Protein AF-A0A2V7IZB4-F1 (afdb_monomer_lite)

Structure (mmCIF, N/CA/C/O backbone):
data_AF-A0A2V7IZB4-F1
#
_entry.id   AF-A0A2V7IZB4-F1
#
loop_
_atom_site.group_PDB
_atom_site.id
_atom_site.type_symbol
_atom_site.label_atom_id
_atom_site.label_alt_id
_atom_site.label_comp_id
_atom_site.label_asym_id
_atom_site.label_entity_id
_atom_site.label_seq_id
_atom_site.pdbx_PDB_ins_code
_atom_site.Cartn_x
_atom_site.Cartn_y
_atom_site.Cartn_z
_atom_site.occupancy
_atom_site.B_iso_or_equiv
_atom_site.auth_seq_id
_atom_site.auth_comp_id
_atom_site.auth_asym_id
_atom_site.auth_atom_id
_atom_site.pdbx_PDB_model_num
ATOM 1 N N . GLY A 1 1 ? -4.427 2.111 -3.837 1.00 63.84 1 GLY A N 1
ATOM 2 C CA . GLY A 1 1 ? -3.625 1.041 -3.206 1.00 63.84 1 GLY A CA 1
ATOM 3 C C . GLY A 1 1 ? -2.750 1.620 -2.113 1.00 63.84 1 GLY A C 1
ATOM 4 O O . GLY A 1 1 ? -2.524 2.825 -2.113 1.00 63.84 1 GLY A O 1
ATOM 5 N N . ILE A 1 2 ? -2.31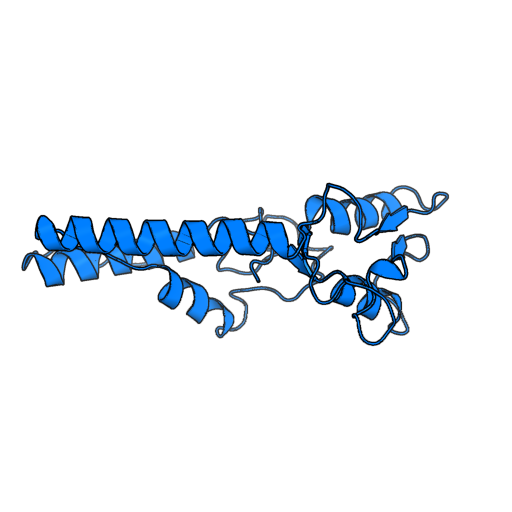1 0.820 -1.141 1.00 81.00 2 ILE A N 1
ATOM 6 C CA . ILE A 1 2 ? -1.300 1.263 -0.162 1.00 81.00 2 ILE A CA 1
ATOM 7 C C . ILE A 1 2 ? 0.020 1.601 -0.888 1.00 81.00 2 ILE A C 1
ATOM 9 O O . ILE A 1 2 ? 0.356 0.877 -1.822 1.00 81.00 2 ILE A O 1
ATOM 13 N N . PRO A 1 3 ? 0.753 2.661 -0.503 1.00 86.69 3 PRO A N 1
ATOM 14 C CA . PRO A 1 3 ? 2.007 3.076 -1.144 1.00 86.69 3 PRO A CA 1
ATOM 15 C C . PRO A 1 3 ? 3.112 2.025 -1.191 1.00 86.69 3 PRO A C 1
ATOM 17 O O . PRO A 1 3 ? 4.016 2.152 -2.012 1.00 86.69 3 PRO A O 1
ATOM 20 N N . PHE A 1 4 ? 3.025 0.972 -0.370 1.00 92.88 4 PHE A N 1
ATOM 21 C CA . PHE A 1 4 ? 3.901 -0.187 -0.514 1.00 92.88 4 PHE A CA 1
ATOM 22 C C . PHE A 1 4 ? 3.859 -0.789 -1.921 1.00 92.88 4 PHE A C 1
ATOM 24 O O . PHE A 1 4 ? 4.879 -1.261 -2.411 1.00 92.88 4 PHE A O 1
ATOM 31 N N . PHE A 1 5 ? 2.697 -0.755 -2.577 1.00 94.19 5 PHE A N 1
ATOM 32 C CA . PHE A 1 5 ? 2.497 -1.281 -3.918 1.00 94.19 5 PHE A CA 1
ATOM 33 C C . PHE A 1 5 ? 2.220 -0.165 -4.924 1.00 94.19 5 PHE A C 1
ATOM 35 O O . PHE A 1 5 ? 1.410 0.730 -4.685 1.00 94.19 5 PHE A O 1
ATOM 42 N N . SER A 1 6 ? 2.811 -0.289 -6.108 1.00 94.50 6 SER A N 1
ATOM 43 C CA . SER A 1 6 ? 2.429 0.471 -7.301 1.00 94.50 6 SER A CA 1
ATOM 44 C C . SER A 1 6 ? 2.058 -0.485 -8.424 1.00 94.50 6 SER A C 1
ATOM 46 O O . SER A 1 6 ? 2.544 -1.610 -8.469 1.00 94.50 6 SER A O 1
ATOM 48 N N . GLN A 1 7 ? 1.178 -0.075 -9.332 1.00 96.12 7 GLN A N 1
ATOM 49 C CA . GLN A 1 7 ? 0.826 -0.931 -10.461 1.00 96.12 7 GLN A CA 1
ATOM 50 C C . GLN A 1 7 ? 2.012 -1.065 -11.423 1.00 96.12 7 GLN A C 1
ATOM 52 O O . GLN A 1 7 ? 2.745 -0.098 -11.649 1.00 96.12 7 GLN A O 1
ATOM 57 N N . GLY A 1 8 ? 2.169 -2.235 -12.045 1.00 97.50 8 GLY A N 1
ATOM 58 C CA . GLY A 1 8 ? 3.172 -2.442 -13.096 1.00 97.50 8 GLY A CA 1
ATOM 59 C C . GLY A 1 8 ? 3.052 -1.414 -14.228 1.00 97.50 8 GLY A C 1
ATOM 60 O O . GLY A 1 8 ? 4.055 -0.851 -14.670 1.00 97.50 8 GLY A O 1
ATOM 61 N N . GLN A 1 9 ? 1.815 -1.061 -14.601 1.00 97.56 9 GLN A N 1
ATOM 62 C CA . GLN A 1 9 ? 1.548 -0.054 -15.632 1.00 97.56 9 GLN A CA 1
ATOM 63 C C . GLN A 1 9 ? 2.068 1.334 -15.254 1.00 97.56 9 GLN A C 1
ATOM 65 O O . GLN A 1 9 ? 2.401 2.116 -16.137 1.00 97.56 9 GLN A O 1
ATOM 70 N N . THR A 1 10 ? 2.157 1.651 -13.958 1.00 96.06 10 THR A N 1
ATOM 71 C CA . THR A 1 10 ? 2.683 2.935 -13.491 1.00 96.06 10 THR A CA 1
ATOM 72 C C . THR A 1 10 ? 4.173 3.026 -13.801 1.00 96.06 10 THR A C 1
ATOM 74 O O . THR A 1 10 ? 4.610 4.011 -14.393 1.00 96.06 10 THR A O 1
ATOM 77 N N . TYR A 1 11 ? 4.944 1.975 -13.497 1.00 97.06 11 TYR A N 1
ATOM 78 C CA . TYR A 1 11 ? 6.354 1.891 -13.888 1.00 97.06 11 TYR A CA 1
ATOM 79 C C . TYR A 1 11 ? 6.520 1.950 -15.408 1.00 97.06 11 TYR A C 1
ATOM 81 O O . TYR A 1 11 ? 7.359 2.704 -15.902 1.00 97.06 11 TYR A O 1
ATOM 89 N N . PHE A 1 12 ? 5.702 1.193 -16.147 1.00 97.88 12 PHE A N 1
ATOM 90 C CA . PHE A 1 12 ? 5.750 1.167 -17.608 1.00 97.88 12 PHE A CA 1
ATOM 91 C C . PHE A 1 12 ? 5.474 2.551 -18.209 1.00 97.88 12 PHE A C 1
ATOM 93 O O . PHE A 1 12 ? 6.235 3.013 -19.054 1.00 97.88 12 PHE A O 1
ATOM 100 N N . ALA A 1 13 ? 4.436 3.248 -17.743 1.00 96.56 13 ALA A N 1
ATOM 101 C CA . ALA A 1 13 ? 4.103 4.589 -18.208 1.00 96.56 13 ALA A CA 1
ATOM 102 C C . ALA A 1 13 ? 5.241 5.581 -17.923 1.00 96.56 13 ALA A C 1
ATOM 104 O O . ALA A 1 13 ? 5.713 6.239 -18.843 1.00 96.56 13 ALA A O 1
ATOM 105 N N . ILE A 1 14 ? 5.753 5.627 -16.686 1.00 95.50 14 ILE A N 1
ATOM 106 C CA . ILE A 1 14 ? 6.832 6.553 -16.296 1.00 95.50 14 ILE A CA 1
ATOM 107 C C . ILE A 1 14 ? 8.124 6.292 -17.083 1.00 95.50 14 ILE A C 1
ATOM 109 O O . ILE A 1 14 ? 8.824 7.237 -17.457 1.00 95.50 14 ILE A O 1
ATOM 113 N N . LYS A 1 15 ? 8.460 5.023 -17.355 1.00 95.88 15 LYS A N 1
ATOM 114 C CA . LYS A 1 15 ? 9.642 4.695 -18.164 1.00 95.88 15 LYS A CA 1
ATOM 115 C C . LYS A 1 15 ? 9.517 5.211 -19.603 1.00 95.88 15 LYS A C 1
ATOM 117 O O . LYS A 1 15 ? 10.528 5.574 -20.197 1.00 95.88 15 LYS A O 1
ATOM 122 N N . ASN A 1 16 ? 8.297 5.252 -20.137 1.00 95.19 16 ASN A N 1
ATOM 123 C CA . ASN A 1 16 ? 8.013 5.666 -21.510 1.00 95.19 16 ASN A CA 1
ATOM 124 C C . ASN A 1 16 ? 7.637 7.155 -21.655 1.00 95.19 16 ASN A C 1
ATOM 126 O O . ASN A 1 16 ? 7.499 7.631 -22.779 1.00 95.19 16 ASN A O 1
ATOM 130 N N . THR A 1 17 ? 7.502 7.911 -20.560 1.00 94.19 17 THR A N 1
ATOM 131 C CA . THR A 1 17 ? 7.336 9.375 -20.605 1.00 94.19 17 THR A CA 1
ATOM 132 C C . THR A 1 17 ? 8.660 10.049 -20.989 1.00 94.19 17 THR A C 1
ATOM 134 O O . THR A 1 17 ? 9.658 9.772 -20.329 1.00 94.19 17 THR A O 1
ATOM 137 N N . PRO A 1 18 ? 8.716 10.948 -21.991 1.00 91.75 18 PRO A N 1
ATOM 138 C CA . PRO A 1 18 ? 9.920 11.722 -22.309 1.00 91.75 18 PRO A CA 1
ATOM 139 C C . PRO A 1 18 ? 9.970 13.077 -21.562 1.00 91.75 18 PRO A C 1
ATOM 141 O O . PRO A 1 18 ? 9.030 13.861 -21.697 1.00 91.75 18 PRO A O 1
ATOM 144 N N . PRO A 1 19 ? 11.062 13.418 -20.848 1.00 90.31 19 PRO A N 1
ATOM 145 C CA . PRO A 1 19 ? 12.139 12.527 -20.424 1.00 90.31 19 PRO A CA 1
ATOM 146 C C . PRO A 1 19 ? 11.683 11.620 -19.273 1.00 90.31 19 PRO A C 1
ATOM 148 O O . PRO A 1 19 ? 10.899 12.029 -18.414 1.00 90.31 19 PRO A O 1
ATOM 151 N N . SER A 1 20 ? 12.205 10.392 -19.230 1.00 92.75 20 SER A N 1
ATOM 152 C CA . SER A 1 20 ? 11.887 9.485 -18.128 1.00 92.75 20 SER A CA 1
ATOM 153 C C . SER A 1 20 ? 12.679 9.904 -16.890 1.00 92.75 20 SER A C 1
ATOM 155 O O . SER A 1 20 ? 13.885 10.130 -17.008 1.00 92.75 20 SER A O 1
ATOM 157 N N . PRO A 1 21 ? 12.059 9.973 -15.697 1.00 91.56 21 PRO A N 1
ATOM 158 C CA . PRO A 1 21 ? 12.778 10.271 -14.461 1.00 91.56 21 PRO A CA 1
ATOM 159 C C . PRO A 1 21 ? 13.604 9.079 -13.949 1.00 91.56 21 PRO A C 1
ATOM 161 O O . PRO A 1 21 ? 14.337 9.215 -12.971 1.00 91.56 21 PRO A O 1
ATOM 164 N N . PHE A 1 22 ? 13.475 7.896 -14.558 1.00 93.75 22 PHE A N 1
ATOM 165 C CA . PHE A 1 22 ? 14.250 6.722 -14.172 1.00 93.75 22 PHE A CA 1
ATOM 166 C C . PHE A 1 22 ? 15.642 6.704 -14.821 1.00 93.75 22 PHE A C 1
ATOM 168 O O . PHE A 1 22 ? 15.809 7.227 -15.925 1.00 93.75 22 PHE A O 1
ATOM 175 N N . PRO A 1 23 ? 16.632 6.037 -14.193 1.00 95.12 23 PRO A N 1
ATOM 176 C CA . PRO A 1 23 ? 17.939 5.805 -14.801 1.00 95.12 23 PRO A CA 1
ATOM 177 C C . PRO A 1 23 ? 17.831 5.199 -16.206 1.00 95.12 23 PRO A C 1
ATOM 179 O O . PRO A 1 23 ? 16.951 4.377 -16.485 1.00 95.12 23 PRO A O 1
ATOM 182 N N . ALA A 1 24 ? 18.748 5.573 -17.100 1.00 95.12 24 ALA A N 1
ATOM 183 C CA . ALA A 1 24 ? 18.731 5.107 -18.488 1.00 95.12 24 ALA A CA 1
ATOM 184 C C . ALA A 1 24 ? 18.825 3.572 -18.593 1.00 95.12 24 ALA A C 1
ATOM 186 O O . ALA A 1 24 ? 18.111 2.971 -19.395 1.00 95.12 24 ALA A O 1
ATOM 187 N N . ASN A 1 25 ? 19.631 2.957 -17.724 1.00 97.12 25 ASN A N 1
ATOM 188 C CA . ASN A 1 25 ? 19.870 1.516 -17.604 1.00 97.12 25 ASN A CA 1
ATOM 189 C C . ASN A 1 25 ? 18.810 0.755 -16.777 1.00 97.12 25 ASN A C 1
ATOM 191 O O . ASN A 1 25 ? 18.909 -0.462 -16.622 1.00 97.12 25 ASN A O 1
ATOM 195 N N . PHE A 1 26 ? 17.788 1.440 -16.254 1.00 97.69 26 PHE A N 1
ATOM 196 C CA . PHE A 1 26 ? 16.595 0.791 -15.714 1.00 97.69 26 PHE A CA 1
ATOM 197 C C . PHE A 1 26 ? 15.566 0.604 -16.830 1.00 97.69 26 PHE A C 1
ATOM 199 O O . PHE A 1 26 ? 15.191 1.566 -17.509 1.00 97.69 26 PHE A O 1
ATOM 206 N N . THR A 1 27 ? 15.084 -0.621 -17.013 1.00 98.12 27 THR A N 1
ATOM 207 C CA . THR A 1 27 ? 14.073 -0.963 -18.019 1.00 98.12 27 THR A CA 1
ATOM 208 C C . THR A 1 27 ? 12.845 -1.594 -17.368 1.00 98.12 27 THR A C 1
ATOM 210 O O . THR A 1 27 ? 12.899 -2.111 -16.252 1.00 98.12 27 THR A O 1
ATOM 213 N N . VAL A 1 28 ? 11.711 -1.529 -18.064 1.00 98.31 28 VAL A N 1
ATOM 214 C CA . VAL A 1 28 ? 10.446 -2.125 -17.627 1.00 98.31 28 VAL A CA 1
ATOM 215 C C . VAL A 1 28 ? 9.964 -3.040 -18.744 1.00 98.31 28 VAL A C 1
ATOM 217 O O . VAL A 1 28 ? 9.806 -2.589 -19.879 1.00 98.31 28 VAL A O 1
ATOM 220 N N . ALA A 1 29 ? 9.768 -4.321 -18.440 1.00 98.44 29 ALA A N 1
ATOM 221 C CA . ALA A 1 29 ? 9.356 -5.317 -19.418 1.00 98.44 29 ALA A CA 1
ATOM 222 C C . ALA A 1 29 ? 7.952 -5.020 -19.975 1.00 98.44 29 ALA A C 1
ATOM 224 O O . ALA A 1 29 ? 7.090 -4.459 -19.295 1.00 98.44 29 ALA A O 1
ATOM 225 N N . ALA A 1 30 ? 7.698 -5.433 -21.220 1.00 98.19 30 ALA A N 1
ATOM 226 C CA . ALA A 1 30 ? 6.420 -5.192 -21.897 1.00 98.19 30 ALA A CA 1
ATOM 227 C C . ALA A 1 30 ? 5.223 -5.851 -21.186 1.00 98.19 30 ALA A C 1
ATOM 229 O O . ALA A 1 30 ? 4.106 -5.347 -21.265 1.00 98.19 30 ALA A O 1
ATOM 230 N N . ASN A 1 31 ? 5.445 -6.929 -20.424 1.00 98.19 31 ASN A N 1
ATOM 231 C CA . ASN A 1 31 ? 4.391 -7.553 -19.620 1.00 98.19 31 ASN A CA 1
ATOM 232 C C . ASN A 1 31 ? 3.876 -6.646 -18.482 1.00 98.19 31 ASN A C 1
ATOM 234 O O . ASN A 1 31 ? 2.782 -6.873 -17.972 1.00 98.19 31 ASN A O 1
ATOM 238 N N . CYS A 1 32 ? 4.606 -5.589 -18.120 1.00 98.38 32 CYS A N 1
ATOM 239 C CA . CYS A 1 32 ? 4.148 -4.559 -17.194 1.00 98.38 32 CYS A CA 1
ATOM 240 C C . CYS A 1 32 ? 3.300 -3.466 -17.848 1.00 98.38 32 CYS A C 1
ATOM 242 O O . CYS A 1 32 ? 2.804 -2.590 -17.143 1.00 98.38 32 CYS A O 1
ATOM 244 N N . ALA A 1 33 ? 3.105 -3.484 -19.166 1.00 98.38 33 ALA A N 1
ATOM 245 C CA . ALA A 1 33 ? 2.152 -2.597 -19.821 1.00 98.38 33 ALA A CA 1
ATOM 246 C C . ALA A 1 33 ? 0.708 -2.906 -19.361 1.00 98.38 33 ALA A C 1
ATOM 248 O O . ALA A 1 33 ? 0.434 -4.011 -18.879 1.00 98.38 33 ALA A O 1
ATOM 249 N N . PRO A 1 34 ? -0.246 -1.967 -19.490 1.00 97.88 34 PRO A N 1
ATOM 250 C CA . PRO A 1 34 ? -1.663 -2.276 -19.290 1.00 97.88 34 PRO A CA 1
ATOM 251 C C . PRO A 1 34 ? -2.147 -3.372 -20.252 1.00 97.88 34 PRO A C 1
ATOM 253 O O . PRO A 1 34 ? -1.612 -3.523 -21.353 1.00 97.88 34 PRO A O 1
ATOM 256 N N . ARG A 1 35 ? -3.227 -4.081 -19.890 1.00 96.81 35 ARG A N 1
ATOM 257 C CA . ARG A 1 35 ? -3.857 -5.107 -20.750 1.00 96.81 35 ARG A CA 1
ATOM 258 C C . ARG A 1 35 ? -4.198 -4.626 -22.157 1.00 96.81 35 ARG A C 1
ATOM 260 O O . ARG A 1 35 ? -4.038 -5.383 -23.107 1.00 96.81 35 ARG A O 1
ATOM 267 N N . GLY A 1 36 ? -4.597 -3.362 -22.309 1.00 96.50 36 GLY A N 1
ATOM 268 C CA . GLY A 1 36 ? -4.864 -2.759 -23.622 1.00 96.50 36 GLY A CA 1
ATOM 269 C C . GLY A 1 36 ? -3.649 -2.702 -24.560 1.00 96.50 36 GLY A C 1
ATOM 270 O O . GLY A 1 36 ? -3.824 -2.517 -25.757 1.00 96.50 36 GLY A O 1
ATOM 271 N N . LEU A 1 37 ? -2.435 -2.888 -24.033 1.00 96.69 37 LEU A N 1
ATOM 272 C CA . LEU A 1 37 ? -1.177 -2.951 -24.781 1.00 96.69 37 LEU A CA 1
ATOM 273 C C . LEU A 1 37 ? -0.534 -4.353 -24.730 1.00 96.69 37 LEU A C 1
ATOM 275 O O . LEU A 1 37 ? 0.649 -4.498 -25.024 1.00 96.69 37 LEU A O 1
ATOM 279 N N . GLY A 1 38 ? -1.293 -5.385 -24.340 1.00 96.06 38 GLY A N 1
ATOM 280 C CA . GLY A 1 38 ? -0.828 -6.777 -24.299 1.00 96.06 38 GLY A CA 1
ATOM 281 C C . GLY A 1 38 ? -0.085 -7.193 -23.022 1.00 96.06 38 GLY A C 1
ATOM 282 O O . GLY A 1 38 ? 0.428 -8.308 -22.969 1.00 96.06 38 GLY A O 1
ATOM 283 N N . GLY A 1 39 ? -0.024 -6.333 -21.999 1.00 97.38 39 GLY A N 1
ATOM 284 C CA . GLY A 1 39 ? 0.566 -6.660 -20.695 1.00 97.38 39 GLY A CA 1
ATOM 285 C C . GLY A 1 39 ? -0.465 -7.033 -19.621 1.00 97.38 39 GLY A C 1
ATOM 286 O O . GLY A 1 39 ? -1.631 -7.295 -19.906 1.00 97.38 39 GLY A O 1
ATOM 287 N N . VAL A 1 40 ? -0.036 -7.054 -18.358 1.00 97.38 40 VAL A N 1
ATOM 288 C CA . VAL A 1 40 ? -0.878 -7.330 -17.172 1.00 97.38 40 VAL A CA 1
ATOM 289 C C . VAL A 1 40 ? -0.736 -6.270 -16.073 1.00 97.38 40 VAL A C 1
ATOM 291 O O . VAL A 1 40 ? -1.311 -6.395 -14.987 1.00 97.38 40 VAL A O 1
ATOM 294 N N . GLY A 1 41 ? 0.036 -5.214 -16.331 1.00 97.25 41 GLY A N 1
ATOM 295 C CA . GLY A 1 41 ? 0.485 -4.263 -15.321 1.00 97.25 41 GLY A CA 1
ATOM 296 C C . GLY A 1 41 ? -0.603 -3.380 -14.716 1.00 97.25 41 GLY A C 1
ATOM 297 O O . GLY A 1 41 ? -0.349 -2.759 -13.691 1.00 97.25 41 GLY A O 1
ATOM 298 N N . ASP A 1 42 ? -1.805 -3.321 -15.290 1.00 96.31 42 ASP A N 1
ATOM 299 C CA . ASP A 1 42 ? -2.966 -2.646 -14.688 1.00 96.31 42 ASP A CA 1
ATOM 300 C C . ASP A 1 42 ? -3.578 -3.443 -13.522 1.00 96.31 42 ASP A C 1
ATOM 302 O O . ASP A 1 42 ? -4.329 -2.899 -12.712 1.00 96.31 42 ASP A O 1
ATOM 306 N N . SER A 1 43 ? -3.226 -4.725 -13.416 1.00 95.81 43 SER A N 1
ATOM 307 C CA . SER A 1 43 ? -3.753 -5.658 -12.418 1.00 95.81 43 SER A CA 1
ATOM 308 C C . SER A 1 43 ? -2.675 -6.246 -11.494 1.00 95.81 43 SER A C 1
ATOM 310 O O . SER A 1 43 ? -2.992 -6.717 -10.404 1.00 95.81 43 SER A O 1
ATOM 312 N N . VAL A 1 44 ? -1.402 -6.171 -11.892 1.00 97.56 44 VAL A N 1
ATOM 313 C CA . VAL A 1 44 ? -0.252 -6.607 -11.089 1.00 97.56 44 VAL A CA 1
ATOM 314 C C . VAL A 1 44 ? 0.275 -5.467 -10.220 1.00 97.56 44 VAL A C 1
ATOM 316 O O . VAL A 1 44 ? 0.487 -4.347 -10.695 1.00 97.56 44 VAL A O 1
ATOM 319 N N . LEU A 1 45 ? 0.524 -5.773 -8.946 1.00 97.56 45 LEU A N 1
ATOM 320 C CA . LEU A 1 45 ? 1.073 -4.848 -7.962 1.00 97.56 45 LEU A CA 1
ATOM 321 C C . LEU A 1 45 ? 2.552 -5.153 -7.685 1.00 97.56 45 LEU A C 1
ATOM 323 O O . LEU A 1 45 ? 2.913 -6.233 -7.229 1.00 97.56 45 LEU A O 1
ATOM 327 N N . VAL A 1 46 ? 3.410 -4.172 -7.944 1.00 97.62 46 VAL A N 1
ATOM 328 C CA . VAL A 1 46 ? 4.856 -4.209 -7.712 1.00 97.62 46 VAL A CA 1
ATOM 329 C C . VAL A 1 46 ? 5.150 -3.607 -6.336 1.00 97.62 46 VAL A C 1
ATOM 331 O O . VAL A 1 46 ? 4.826 -2.433 -6.120 1.00 97.62 46 VAL A O 1
ATOM 334 N N . PRO A 1 47 ? 5.759 -4.354 -5.401 1.00 95.94 47 PRO A N 1
ATOM 335 C CA . PRO A 1 47 ? 6.141 -3.798 -4.113 1.00 95.94 47 PRO A CA 1
ATOM 336 C C . PRO A 1 47 ? 7.368 -2.889 -4.258 1.00 95.94 47 PRO A C 1
ATOM 338 O O . PRO A 1 47 ? 8.307 -3.198 -5.000 1.00 95.94 47 PRO A O 1
ATOM 341 N N . PHE A 1 48 ? 7.390 -1.773 -3.528 1.00 92.38 48 PHE A N 1
ATOM 342 C CA . PHE A 1 48 ? 8.460 -0.783 -3.628 1.00 92.38 48 PHE A CA 1
ATOM 343 C C . PHE A 1 48 ? 9.863 -1.359 -3.358 1.00 92.38 48 PHE A C 1
ATOM 345 O O . PHE A 1 48 ? 10.774 -0.936 -4.067 1.00 92.38 48 PHE A O 1
ATOM 352 N N . PRO A 1 49 ? 10.095 -2.330 -2.439 1.00 93.06 49 PRO A N 1
ATOM 353 C CA . PRO A 1 49 ? 11.436 -2.873 -2.233 1.00 93.06 49 PRO A CA 1
ATOM 354 C C . PRO A 1 49 ? 11.974 -3.584 -3.477 1.00 93.06 49 PRO A C 1
ATOM 356 O O . PRO A 1 49 ? 13.175 -3.562 -3.719 1.00 93.06 49 PRO A O 1
ATOM 359 N N . TYR A 1 50 ? 11.093 -4.165 -4.299 1.00 96.81 50 TYR A N 1
ATOM 360 C CA . TYR A 1 50 ? 11.480 -4.740 -5.583 1.00 96.81 50 TYR A CA 1
ATOM 361 C C . TYR A 1 50 ? 11.689 -3.640 -6.629 1.00 96.81 50 TYR A C 1
ATOM 363 O O . TYR A 1 50 ? 12.797 -3.462 -7.131 1.00 96.81 50 TYR A O 1
ATOM 371 N N . GLY A 1 51 ? 10.650 -2.853 -6.927 1.00 95.69 51 GLY A N 1
ATOM 372 C CA . GLY A 1 51 ? 10.713 -1.877 -8.017 1.00 95.69 51 GLY A CA 1
ATOM 373 C C . GLY A 1 51 ? 11.706 -0.736 -7.766 1.00 95.69 51 GLY A C 1
ATOM 374 O O . GLY A 1 51 ? 12.518 -0.424 -8.635 1.00 95.69 51 GLY A O 1
ATOM 375 N N . LEU A 1 52 ? 11.687 -0.127 -6.574 1.00 92.69 52 LEU A N 1
ATOM 376 C CA . LEU A 1 52 ? 12.662 0.908 -6.201 1.00 92.69 52 LEU A CA 1
ATOM 377 C C . LEU A 1 52 ? 14.046 0.321 -5.912 1.00 92.69 52 LEU A C 1
ATOM 379 O O . LEU A 1 52 ? 15.040 0.999 -6.157 1.00 92.69 52 LEU A O 1
ATOM 383 N N . GLY A 1 53 ? 14.126 -0.934 -5.461 1.00 94.19 53 GLY A N 1
ATOM 384 C CA . GLY A 1 53 ? 15.397 -1.644 -5.312 1.00 94.19 53 GLY A CA 1
ATOM 385 C C . GLY A 1 53 ? 16.142 -1.773 -6.641 1.00 94.19 53 GLY A C 1
ATOM 386 O O . GLY A 1 53 ? 17.325 -1.452 -6.714 1.00 94.19 53 GLY A O 1
ATOM 387 N N . LEU A 1 54 ? 15.442 -2.144 -7.720 1.00 97.00 54 LEU A N 1
ATOM 388 C CA . LEU A 1 54 ? 16.023 -2.182 -9.068 1.00 97.00 54 LEU A CA 1
ATOM 389 C C . LEU A 1 54 ? 16.475 -0.798 -9.555 1.00 97.00 54 LEU A C 1
ATOM 391 O O . LEU A 1 54 ? 17.532 -0.684 -10.171 1.00 97.00 54 LEU A O 1
ATOM 395 N N . ILE A 1 55 ? 15.710 0.256 -9.256 1.00 95.31 55 ILE A N 1
ATOM 396 C CA . ILE A 1 55 ? 16.100 1.636 -9.581 1.00 95.31 55 ILE A CA 1
ATOM 397 C C . ILE A 1 55 ? 17.374 2.029 -8.821 1.00 95.31 55 ILE A C 1
ATOM 399 O O . ILE A 1 55 ? 18.298 2.568 -9.428 1.00 95.31 55 ILE A O 1
ATOM 403 N N . GLY A 1 56 ? 17.459 1.721 -7.524 1.00 93.75 56 GLY A N 1
ATOM 404 C CA . GLY A 1 56 ? 18.652 1.980 -6.714 1.00 93.75 56 GLY A CA 1
ATOM 405 C C . GLY A 1 56 ? 19.880 1.210 -7.212 1.00 93.75 56 GLY A C 1
ATOM 406 O O . GLY A 1 56 ? 20.969 1.774 -7.305 1.00 93.75 56 GLY A O 1
ATOM 407 N N . LEU A 1 57 ? 19.705 -0.052 -7.621 1.00 96.12 57 LEU A N 1
ATOM 408 C CA . LEU A 1 57 ? 20.771 -0.842 -8.245 1.00 96.12 57 LEU A CA 1
ATOM 409 C C . LEU A 1 57 ? 21.245 -0.230 -9.566 1.00 96.12 57 LEU A C 1
ATOM 411 O O . LEU A 1 57 ? 22.453 -0.153 -9.791 1.00 96.12 57 LEU A O 1
ATOM 415 N N . ALA A 1 58 ? 20.318 0.243 -10.403 1.00 96.62 58 ALA A N 1
ATOM 416 C CA . ALA A 1 58 ? 20.635 0.911 -11.660 1.00 96.62 58 ALA A CA 1
ATOM 417 C C . ALA A 1 58 ? 21.419 2.217 -11.443 1.00 96.62 58 ALA A C 1
ATOM 419 O O . ALA A 1 58 ? 22.376 2.476 -12.170 1.00 96.62 58 ALA A O 1
ATOM 420 N N . GLN A 1 59 ? 21.066 2.997 -10.413 1.00 94.38 59 GLN A N 1
ATOM 421 C CA . GLN A 1 59 ? 21.800 4.207 -10.015 1.00 94.38 59 GLN A CA 1
ATOM 422 C C . GLN A 1 59 ? 23.217 3.893 -9.522 1.00 94.38 59 GLN A C 1
ATOM 424 O O . GLN A 1 59 ? 24.161 4.589 -9.887 1.00 94.38 59 GLN A O 1
ATOM 429 N N . ALA A 1 60 ? 23.372 2.847 -8.707 1.00 96.19 60 ALA A N 1
ATOM 430 C CA . ALA A 1 60 ? 24.664 2.466 -8.143 1.00 96.19 60 ALA A CA 1
ATOM 431 C C . ALA A 1 60 ? 25.599 1.784 -9.161 1.00 96.19 60 ALA A C 1
ATOM 433 O O . ALA A 1 60 ? 26.816 1.851 -9.009 1.00 96.19 60 ALA A O 1
ATOM 434 N N . ASN A 1 61 ? 25.050 1.132 -10.194 1.00 97.25 61 ASN A N 1
ATOM 435 C CA . ASN A 1 61 ? 25.806 0.309 -11.144 1.00 97.25 61 ASN A CA 1
ATOM 436 C C . ASN A 1 61 ? 25.474 0.683 -12.602 1.00 97.25 61 ASN A C 1
ATOM 438 O O . ASN A 1 61 ? 24.788 -0.075 -13.295 1.00 97.25 61 ASN A O 1
ATOM 442 N N . PRO A 1 62 ? 25.975 1.826 -13.107 1.00 95.94 62 PRO A N 1
ATOM 443 C CA . PRO A 1 62 ? 25.583 2.366 -14.413 1.00 95.94 62 PRO A CA 1
ATOM 444 C C . PRO A 1 62 ? 25.963 1.483 -15.615 1.00 95.94 62 PRO A C 1
ATOM 446 O O . PRO A 1 62 ? 25.389 1.641 -16.687 1.00 95.94 62 PRO A O 1
ATOM 449 N N . ALA A 1 63 ? 26.903 0.544 -15.452 1.00 96.94 63 ALA A N 1
ATOM 450 C CA . ALA A 1 63 ? 27.316 -0.388 -16.507 1.00 96.94 63 ALA A CA 1
ATOM 451 C C . ALA A 1 63 ? 26.349 -1.572 -16.710 1.00 96.94 63 ALA A C 1
ATOM 453 O O . ALA A 1 63 ? 26.397 -2.230 -17.748 1.00 96.94 63 ALA A O 1
ATOM 454 N N . ASN A 1 64 ? 25.480 -1.854 -15.735 1.00 97.88 64 ASN A N 1
ATOM 455 C CA . ASN A 1 64 ? 24.556 -2.986 -15.774 1.00 97.88 64 ASN A CA 1
ATOM 456 C C . ASN A 1 64 ? 23.140 -2.523 -16.107 1.00 97.88 64 ASN A C 1
ATOM 458 O O . ASN A 1 64 ? 22.736 -1.422 -15.737 1.00 97.88 64 ASN A O 1
ATOM 462 N N . THR A 1 65 ? 22.365 -3.390 -16.757 1.00 98.12 65 THR A N 1
ATOM 463 C CA . THR A 1 65 ? 20.934 -3.163 -17.002 1.00 98.12 65 THR A CA 1
ATOM 464 C C . THR A 1 65 ? 20.098 -3.920 -15.980 1.00 98.12 65 THR A C 1
ATOM 466 O O . THR A 1 65 ? 20.360 -5.090 -15.708 1.00 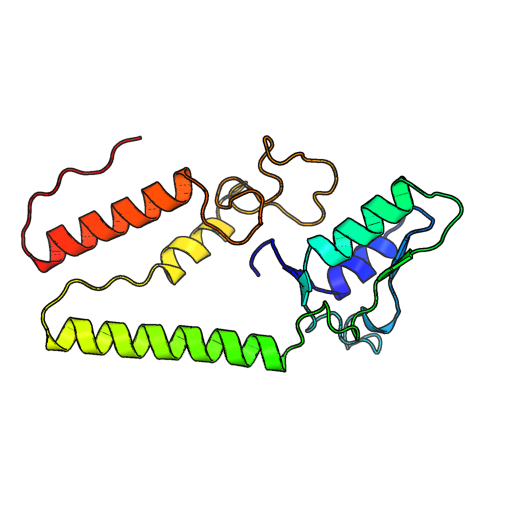98.12 65 THR A O 1
ATOM 469 N N . TYR A 1 66 ? 19.071 -3.260 -15.448 1.00 98.25 66 TYR A N 1
ATOM 470 C CA . TYR A 1 66 ? 18.136 -3.842 -14.488 1.00 98.25 66 TYR A CA 1
ATOM 471 C C . TYR A 1 66 ? 16.717 -3.747 -15.038 1.00 98.25 66 TYR A C 1
ATOM 473 O O . TYR A 1 66 ? 16.260 -2.660 -15.397 1.00 98.25 66 TYR A O 1
ATOM 481 N N . THR A 1 67 ? 16.021 -4.880 -15.101 1.00 98.38 67 THR A N 1
ATOM 482 C CA . THR A 1 67 ? 14.688 -4.980 -15.704 1.00 98.38 67 THR A CA 1
ATOM 483 C C . THR A 1 67 ? 13.648 -5.300 -14.644 1.00 98.38 67 THR A C 1
ATOM 485 O O . THR A 1 67 ? 13.773 -6.287 -13.920 1.00 98.38 67 THR A O 1
ATOM 488 N N . LEU A 1 68 ? 12.608 -4.474 -14.572 1.00 98.50 68 LEU A N 1
ATOM 489 C CA . LEU A 1 68 ? 11.401 -4.779 -13.815 1.00 98.50 68 LEU A CA 1
ATOM 490 C C . LEU A 1 68 ? 10.489 -5.670 -14.659 1.00 98.50 68 LEU A C 1
ATOM 492 O O . LEU A 1 68 ? 10.131 -5.301 -15.778 1.00 98.50 68 LEU A O 1
ATOM 496 N N . ASP A 1 69 ? 10.100 -6.814 -14.103 1.00 98.38 69 ASP A N 1
ATOM 497 C CA . ASP A 1 69 ? 9.242 -7.810 -14.744 1.00 98.38 69 ASP A CA 1
ATOM 498 C C . ASP A 1 69 ? 7.988 -8.058 -13.884 1.00 98.38 69 ASP A C 1
ATOM 500 O O . ASP A 1 69 ? 8.077 -8.205 -12.666 1.00 98.38 69 ASP A O 1
ATOM 504 N N . CYS A 1 70 ? 6.807 -8.083 -14.508 1.00 98.31 70 CYS A N 1
ATOM 505 C CA . CYS A 1 70 ? 5.519 -8.247 -13.826 1.00 98.31 70 CYS A CA 1
ATOM 506 C C . CYS A 1 70 ? 5.026 -9.702 -13.727 1.00 98.31 70 CYS A C 1
ATOM 508 O O . CYS A 1 70 ? 3.852 -9.932 -13.441 1.00 98.31 70 CYS A O 1
ATOM 510 N N . SER A 1 71 ? 5.901 -10.679 -13.964 1.00 96.75 71 SER A N 1
ATOM 511 C CA . SER A 1 71 ? 5.618 -12.121 -13.877 1.00 96.75 71 SER A CA 1
ATOM 512 C C . SER A 1 71 ? 6.466 -12.858 -12.835 1.00 96.75 71 SER A C 1
ATOM 514 O O . SER A 1 71 ? 6.383 -14.078 -12.710 1.00 96.75 71 SER A O 1
ATOM 516 N N . VAL A 1 72 ? 7.278 -12.123 -12.075 1.00 97.62 72 VAL A N 1
ATOM 517 C CA . VAL A 1 72 ? 8.198 -12.682 -11.078 1.00 97.62 72 VAL A CA 1
ATOM 518 C C . VAL A 1 72 ? 7.531 -12.863 -9.706 1.00 97.62 72 VAL A C 1
ATOM 520 O O . VAL A 1 72 ? 6.609 -12.123 -9.374 1.00 97.62 72 VAL A O 1
ATOM 523 N N . PRO A 1 73 ? 8.008 -13.786 -8.851 1.00 96.56 73 PRO A N 1
ATOM 524 C CA . PRO A 1 73 ? 7.382 -14.070 -7.552 1.00 96.56 73 PRO A CA 1
ATOM 525 C C . PRO A 1 73 ? 7.327 -12.895 -6.560 1.00 96.56 73 PRO A C 1
ATOM 527 O O . PRO A 1 73 ? 6.640 -12.973 -5.548 1.00 96.56 73 PRO A O 1
ATOM 530 N N . GLN A 1 74 ? 8.085 -11.825 -6.799 1.00 96.25 74 GLN A N 1
ATOM 531 C CA . GLN A 1 74 ? 8.098 -10.625 -5.966 1.00 96.25 74 GLN A CA 1
ATOM 532 C C . GLN A 1 74 ? 6.860 -9.750 -6.180 1.00 96.25 74 GLN A C 1
ATOM 534 O O . GLN A 1 74 ? 6.559 -8.926 -5.319 1.00 96.25 74 GLN A O 1
ATOM 539 N N . VAL A 1 75 ? 6.176 -9.858 -7.323 1.00 97.62 75 VAL A N 1
ATOM 540 C CA . VAL A 1 75 ? 4.957 -9.083 -7.574 1.00 97.62 75 VAL A CA 1
ATOM 541 C C . VAL A 1 75 ? 3.740 -9.782 -6.984 1.00 97.62 75 VAL A C 1
ATOM 543 O O . VAL A 1 75 ? 3.716 -10.999 -6.857 1.00 97.62 75 VAL A O 1
ATOM 546 N N . MET A 1 76 ? 2.709 -9.007 -6.659 1.00 97.31 76 MET A N 1
ATOM 547 C CA . MET A 1 76 ? 1.424 -9.544 -6.233 1.00 97.31 76 MET A CA 1
ATOM 548 C C . MET A 1 76 ? 0.460 -9.570 -7.418 1.00 97.31 76 MET A C 1
ATOM 550 O O . MET A 1 76 ? 0.137 -8.528 -8.005 1.00 97.31 76 MET A O 1
ATOM 554 N N . VAL A 1 77 ? -0.013 -10.765 -7.762 1.00 96.88 77 VAL A N 1
ATOM 555 C CA . VAL A 1 77 ? -0.961 -10.970 -8.863 1.00 96.88 77 VAL A CA 1
ATOM 556 C C . VAL A 1 77 ? -2.412 -10.785 -8.391 1.00 96.88 77 VAL A C 1
ATOM 558 O O . VAL A 1 77 ? -2.701 -10.888 -7.194 1.00 96.88 77 VAL A O 1
ATOM 561 N N . PRO A 1 78 ? -3.379 -10.568 -9.305 1.00 95.31 78 PRO A N 1
ATOM 562 C CA . PRO A 1 78 ? -4.774 -10.308 -8.931 1.00 95.31 78 PRO A CA 1
ATOM 563 C C . PRO A 1 78 ? -5.399 -11.376 -8.030 1.00 95.31 78 PRO A C 1
ATOM 565 O O . PRO A 1 78 ? -6.169 -11.056 -7.127 1.00 95.31 78 PRO A O 1
ATOM 568 N N . ARG A 1 79 ? -5.055 -12.651 -8.256 1.00 96.38 79 ARG A N 1
ATOM 569 C CA . ARG A 1 79 ? -5.570 -13.769 -7.457 1.00 96.38 79 ARG A CA 1
ATOM 570 C C . ARG A 1 79 ? -5.124 -13.679 -5.998 1.00 96.38 79 ARG A C 1
ATOM 572 O O . ARG A 1 79 ? -5.926 -13.950 -5.112 1.00 96.38 79 ARG A O 1
ATOM 579 N N . GLU A 1 80 ? -3.879 -13.294 -5.746 1.00 96.69 80 GLU A N 1
ATOM 580 C CA . GLU A 1 80 ? -3.341 -13.151 -4.389 1.00 96.69 80 GLU A CA 1
ATOM 581 C C . GLU A 1 80 ? -3.984 -11.962 -3.679 1.00 96.69 80 GLU A C 1
ATOM 583 O O . GLU A 1 80 ? -4.473 -12.102 -2.560 1.00 96.69 80 GLU A O 1
ATOM 588 N N . LEU A 1 81 ? -4.086 -10.816 -4.364 1.00 94.88 81 LEU A N 1
ATOM 589 C CA . LEU A 1 81 ? -4.780 -9.645 -3.828 1.00 94.88 81 LEU A CA 1
ATOM 590 C C . LEU A 1 81 ? -6.233 -9.976 -3.453 1.00 94.88 81 LEU A C 1
ATOM 592 O O . LEU A 1 81 ? -6.707 -9.554 -2.399 1.00 94.88 81 LEU A O 1
ATOM 596 N N . ALA A 1 82 ? -6.930 -10.755 -4.286 1.00 96.25 82 ALA A N 1
ATOM 597 C CA . ALA A 1 82 ? -8.293 -11.192 -4.002 1.00 96.25 82 ALA A CA 1
ATOM 598 C C . ALA A 1 82 ? -8.375 -12.058 -2.734 1.00 96.25 82 ALA A C 1
ATOM 600 O O . ALA A 1 82 ? -9.309 -11.884 -1.953 1.00 96.25 82 ALA A O 1
ATOM 601 N N . VAL A 1 83 ? -7.397 -12.939 -2.490 1.00 97.56 83 VAL A N 1
ATOM 602 C CA . VAL A 1 83 ? -7.324 -13.743 -1.256 1.00 97.56 83 VAL A CA 1
ATOM 603 C C . VAL A 1 83 ? -7.170 -12.845 -0.027 1.00 97.56 83 VAL A C 1
ATOM 605 O O . VAL A 1 83 ? -7.931 -12.997 0.929 1.00 97.56 83 VAL A O 1
ATOM 608 N N . PHE A 1 84 ? -6.257 -11.870 -0.054 1.00 94.19 84 PHE A N 1
ATOM 609 C CA . PHE A 1 84 ? -6.073 -10.944 1.070 1.00 94.19 84 PHE A CA 1
ATOM 610 C C . PHE A 1 84 ? -7.298 -10.054 1.308 1.00 94.19 84 PHE A C 1
ATOM 612 O O . PHE A 1 84 ? -7.722 -9.879 2.450 1.00 94.19 84 PHE A O 1
ATOM 619 N N . ALA A 1 85 ? -7.902 -9.523 0.241 1.00 93.44 85 ALA A N 1
ATOM 620 C CA . ALA A 1 85 ? -9.099 -8.691 0.342 1.00 93.44 85 ALA A CA 1
ATOM 621 C C . ALA A 1 85 ? -10.291 -9.477 0.911 1.00 93.44 85 ALA A C 1
ATOM 623 O O . ALA A 1 85 ? -10.985 -8.992 1.804 1.00 93.44 85 ALA A O 1
ATOM 624 N N . LYS A 1 86 ? -10.492 -10.714 0.437 1.00 96.75 86 LYS A N 1
ATOM 625 C CA . LYS A 1 86 ? -11.501 -11.649 0.948 1.00 96.75 86 LYS A CA 1
ATOM 626 C C . LYS A 1 86 ? -11.286 -11.924 2.437 1.00 96.75 86 LYS A C 1
ATOM 628 O O . LYS A 1 86 ? -12.222 -11.771 3.211 1.00 96.75 86 LYS A O 1
ATOM 633 N N . ALA A 1 87 ? -10.061 -12.262 2.838 1.00 97.19 87 ALA A N 1
ATOM 634 C CA . ALA A 1 87 ? -9.739 -12.537 4.235 1.00 97.19 87 ALA A CA 1
ATOM 635 C C . ALA A 1 87 ? -10.011 -11.323 5.138 1.00 97.19 87 ALA A C 1
ATOM 637 O O . ALA A 1 87 ? -10.641 -11.464 6.182 1.00 97.19 87 ALA A O 1
ATOM 638 N N . ALA A 1 88 ? -9.606 -10.118 4.721 1.00 94.50 88 ALA A N 1
ATOM 639 C CA . ALA A 1 88 ? -9.866 -8.894 5.481 1.00 94.50 88 ALA A CA 1
ATOM 640 C C . ALA A 1 88 ? -11.371 -8.617 5.658 1.00 94.50 88 ALA A C 1
ATOM 642 O O . ALA A 1 88 ? -11.804 -8.195 6.731 1.00 94.50 88 ALA A O 1
ATOM 643 N N . LEU A 1 89 ? -12.181 -8.864 4.623 1.00 95.31 89 LEU A N 1
ATOM 644 C CA . LEU A 1 89 ? -13.638 -8.741 4.708 1.00 95.31 89 LEU A CA 1
ATOM 645 C C . LEU A 1 89 ? -14.244 -9.785 5.652 1.00 95.31 89 LEU A C 1
ATOM 647 O O . LEU A 1 89 ? -15.071 -9.428 6.491 1.00 95.31 89 LEU A O 1
ATOM 651 N N . ASP A 1 90 ? -13.810 -11.042 5.547 1.00 97.38 90 ASP A N 1
ATOM 652 C CA . ASP A 1 90 ? -14.307 -12.139 6.380 1.00 97.38 90 ASP A CA 1
ATOM 653 C C . ASP A 1 90 ? -13.985 -11.906 7.868 1.00 97.38 90 ASP A C 1
ATOM 655 O O . ASP A 1 90 ? -14.870 -12.056 8.712 1.00 97.38 90 ASP A O 1
ATOM 659 N N . PHE A 1 91 ? -12.760 -11.471 8.198 1.00 97.31 91 PHE A N 1
ATOM 660 C CA . PHE A 1 91 ? -12.380 -11.131 9.575 1.00 97.31 91 PHE A CA 1
ATOM 661 C C . PHE A 1 91 ? -13.212 -9.970 10.126 1.00 97.31 91 PHE A C 1
ATOM 663 O O . PHE A 1 91 ? -13.774 -10.083 11.212 1.00 97.31 91 PHE A O 1
ATOM 670 N N . ASN A 1 92 ? -13.387 -8.890 9.357 1.00 96.06 92 ASN A N 1
ATOM 671 C CA . ASN A 1 92 ? -14.217 -7.760 9.783 1.00 96.06 92 ASN A CA 1
ATOM 672 C C . ASN A 1 92 ? -15.679 -8.172 10.036 1.00 96.06 92 ASN A C 1
ATOM 674 O O . ASN A 1 92 ? -16.300 -7.723 11.004 1.00 96.06 92 ASN A O 1
ATOM 678 N N . ALA A 1 93 ? -16.239 -9.032 9.179 1.00 97.19 93 ALA A N 1
ATOM 679 C CA . ALA A 1 93 ? -17.595 -9.548 9.343 1.00 97.19 93 ALA A CA 1
ATOM 680 C C . ALA A 1 93 ? -17.716 -10.431 10.596 1.00 97.19 93 ALA A C 1
ATOM 682 O O . ALA A 1 93 ? -18.653 -10.266 11.384 1.00 97.19 93 ALA A O 1
ATOM 683 N N . PHE A 1 94 ? -16.746 -11.319 10.817 1.00 98.00 94 PHE A N 1
ATOM 684 C CA . PHE A 1 94 ? -16.697 -12.161 12.006 1.00 98.00 94 PHE A CA 1
ATOM 685 C C . PHE A 1 94 ? -16.588 -11.325 13.290 1.00 98.00 94 PHE A C 1
ATOM 687 O O . PHE A 1 94 ? -17.423 -11.474 14.184 1.00 98.00 94 PHE A O 1
ATOM 694 N N . ASP A 1 95 ? -15.634 -10.396 13.357 1.00 97.44 95 ASP A N 1
ATOM 695 C CA . ASP A 1 95 ? -15.388 -9.567 14.540 1.00 97.44 95 ASP A CA 1
ATOM 696 C C . ASP A 1 95 ? -16.587 -8.679 14.879 1.00 97.44 95 ASP A C 1
ATOM 698 O O . ASP A 1 95 ? -16.967 -8.569 16.047 1.00 97.44 95 ASP A O 1
ATOM 702 N N . SER A 1 96 ? -17.235 -8.087 13.869 1.00 97.50 96 SER A N 1
ATOM 703 C CA . SER A 1 96 ? -18.446 -7.283 14.084 1.00 97.50 96 SER A CA 1
ATOM 704 C C . SER A 1 96 ? -19.595 -8.118 14.656 1.00 97.50 96 SER A C 1
ATOM 706 O O . SER A 1 96 ? -20.271 -7.684 15.591 1.00 97.50 96 SER A O 1
ATOM 708 N N . THR A 1 97 ? -19.766 -9.349 14.163 1.00 98.44 97 THR A N 1
ATOM 709 C CA . THR A 1 97 ? -20.776 -10.293 14.656 1.00 98.44 97 THR A CA 1
ATOM 710 C C . THR A 1 97 ? -20.490 -10.696 16.102 1.00 98.44 97 THR A C 1
ATOM 712 O O . THR A 1 97 ? -21.386 -10.658 16.948 1.00 98.44 97 THR A O 1
ATOM 715 N N . GLN A 1 98 ? -19.237 -11.038 16.414 1.00 98.44 98 GLN A N 1
ATOM 716 C CA . GLN A 1 98 ? -18.833 -11.409 17.772 1.00 98.44 98 GLN A CA 1
ATOM 717 C C . GLN A 1 98 ? -18.985 -10.245 18.752 1.00 98.44 98 GLN A C 1
ATOM 719 O O . GLN A 1 98 ? -19.479 -10.439 19.864 1.00 98.44 98 GLN A O 1
ATOM 724 N N . ALA A 1 99 ? -18.613 -9.032 18.344 1.00 98.19 99 ALA A N 1
ATOM 725 C CA . ALA A 1 99 ? -18.774 -7.852 19.176 1.00 98.19 99 ALA A CA 1
ATOM 726 C C . ALA A 1 99 ? -20.253 -7.552 19.451 1.00 98.19 99 ALA A C 1
ATOM 728 O O . ALA A 1 99 ? -20.622 -7.309 20.600 1.00 98.19 99 ALA A O 1
ATOM 729 N N . ALA A 1 100 ? -21.119 -7.645 18.437 1.00 97.75 100 ALA A N 1
ATOM 730 C CA . ALA A 1 100 ? -22.558 -7.465 18.608 1.00 97.75 100 ALA A CA 1
ATOM 731 C C . ALA A 1 100 ? -23.149 -8.485 19.596 1.00 97.75 100 ALA A C 1
ATOM 733 O O . ALA A 1 100 ? -23.827 -8.088 20.544 1.00 97.75 100 ALA A O 1
ATOM 734 N N . ALA A 1 101 ? -22.822 -9.772 19.435 1.00 98.50 101 ALA A N 1
ATOM 735 C CA . ALA A 1 101 ? -23.300 -10.849 20.306 1.00 98.50 101 ALA A CA 1
ATOM 736 C C . ALA A 1 101 ? -22.863 -10.690 21.774 1.00 98.50 101 ALA A C 1
ATOM 738 O O . ALA A 1 101 ? -23.543 -11.161 22.683 1.00 98.50 101 ALA A O 1
ATOM 739 N N . ARG A 1 102 ? -21.731 -10.018 22.015 1.00 98.06 102 ARG A N 1
ATOM 740 C CA . ARG A 1 102 ? -21.154 -9.802 23.353 1.00 98.06 102 ARG A CA 1
ATOM 741 C C . ARG A 1 102 ? -21.435 -8.415 23.921 1.00 98.06 102 ARG A C 1
ATOM 743 O O . ARG A 1 102 ? -20.988 -8.103 25.021 1.00 98.06 102 ARG A O 1
ATOM 750 N N . GLY A 1 103 ? -22.140 -7.570 23.173 1.00 97.00 103 GLY A N 1
ATOM 751 C CA . GLY A 1 103 ? -22.362 -6.181 23.554 1.00 97.00 103 GLY A CA 1
ATOM 752 C C . GLY A 1 103 ? -21.080 -5.341 23.583 1.00 97.00 103 GLY A C 1
ATOM 753 O O . GLY A 1 103 ? -21.051 -4.321 24.266 1.00 97.00 103 GLY A O 1
ATOM 754 N N . TRP A 1 104 ? -20.036 -5.727 22.848 1.00 97.88 104 TRP A N 1
ATOM 755 C CA . TRP A 1 104 ? -18.781 -4.983 22.780 1.00 97.88 104 TRP A CA 1
ATOM 756 C C . TRP A 1 104 ? -18.842 -3.827 21.781 1.00 97.88 104 TRP A C 1
ATOM 758 O O . TRP A 1 104 ? -19.594 -3.848 20.803 1.00 97.88 104 TRP A O 1
ATOM 768 N N . ALA A 1 105 ? -18.043 -2.796 22.036 1.00 97.06 105 ALA A N 1
ATOM 769 C CA . ALA A 1 105 ? -17.738 -1.776 21.046 1.00 97.06 105 ALA A CA 1
ATOM 770 C C . ALA A 1 105 ? -16.938 -2.415 19.905 1.00 97.06 105 ALA A C 1
ATOM 772 O O . ALA A 1 105 ? -16.006 -3.181 20.146 1.00 97.06 105 ALA A O 1
ATOM 773 N N . TRP A 1 106 ? -17.288 -2.073 18.670 1.00 95.88 106 TRP A N 1
ATOM 774 C CA . TRP A 1 106 ? -16.579 -2.511 17.475 1.00 95.88 106 TRP A CA 1
ATOM 775 C C . TRP A 1 106 ? -16.256 -1.308 16.601 1.00 95.88 106 TRP A C 1
ATOM 777 O O . TRP A 1 106 ? -17.024 -0.345 16.547 1.00 95.88 106 TRP A O 1
ATOM 787 N N . ILE A 1 107 ? -15.117 -1.372 15.920 1.00 95.12 107 ILE A N 1
ATOM 788 C CA . ILE A 1 107 ? -14.666 -0.336 14.999 1.00 95.12 107 ILE A CA 1
ATOM 789 C C . ILE A 1 107 ? -14.266 -0.960 13.667 1.00 95.12 107 ILE A C 1
ATOM 791 O O . ILE A 1 107 ? -13.625 -2.005 13.629 1.00 95.12 107 ILE A O 1
ATOM 795 N N . ASN A 1 108 ? -14.587 -0.267 12.576 1.00 93.38 108 ASN A N 1
ATOM 796 C CA . ASN A 1 108 ? -13.997 -0.527 11.270 1.00 93.38 108 ASN A CA 1
ATOM 797 C C . ASN A 1 108 ? -13.037 0.620 10.932 1.00 93.38 108 ASN A C 1
ATOM 799 O O . ASN A 1 108 ? -13.505 1.735 10.670 1.00 93.38 108 ASN A O 1
ATOM 803 N N . PRO A 1 109 ? -11.714 0.397 10.936 1.00 90.62 109 PRO A N 1
ATOM 804 C CA . PRO A 1 109 ? -10.767 1.453 10.608 1.00 90.62 109 PRO A CA 1
ATOM 805 C C . PRO A 1 109 ? -10.760 1.791 9.110 1.00 90.62 109 PRO A C 1
ATOM 807 O O . PRO A 1 109 ? -10.362 2.904 8.765 1.00 90.62 109 PRO A O 1
ATOM 810 N N . ASN A 1 110 ? -11.230 0.898 8.227 1.00 91.19 110 ASN A N 1
ATOM 811 C CA . ASN A 1 110 ? -11.056 1.033 6.776 1.00 91.19 110 ASN A CA 1
ATOM 812 C C . ASN A 1 110 ? -11.602 2.358 6.220 1.00 91.19 110 ASN A C 1
ATOM 814 O O . ASN A 1 110 ? -10.818 3.078 5.609 1.00 91.19 110 ASN A O 1
ATOM 818 N N . PRO A 1 111 ? -12.854 2.788 6.498 1.00 91.44 111 PRO A N 1
ATOM 819 C CA . PRO A 1 111 ? -13.353 4.064 5.976 1.00 91.44 111 PRO A CA 1
ATOM 820 C C . PRO A 1 111 ? -12.556 5.274 6.477 1.00 91.44 111 PRO A C 1
ATOM 822 O O . PRO A 1 111 ? -12.346 6.239 5.744 1.00 91.44 111 PRO A O 1
ATOM 825 N N . THR A 1 112 ? -12.089 5.227 7.731 1.00 91.50 112 THR A N 1
ATOM 826 C CA . THR A 1 112 ? -11.275 6.310 8.302 1.00 91.50 112 THR A CA 1
ATOM 827 C C . THR A 1 112 ? -9.919 6.378 7.606 1.00 91.50 112 THR A C 1
ATOM 829 O O . THR A 1 112 ? -9.494 7.462 7.215 1.00 91.50 112 THR A O 1
ATOM 832 N N . LEU A 1 113 ? -9.258 5.237 7.403 1.00 92.81 113 LEU A N 1
ATOM 833 C CA . LEU A 1 113 ? -7.963 5.176 6.729 1.00 92.81 113 LEU A CA 1
ATOM 834 C C . LEU A 1 113 ? -8.069 5.510 5.235 1.00 92.81 113 LEU A C 1
ATOM 836 O O . LEU A 1 113 ? -7.227 6.240 4.716 1.00 92.81 113 LEU A O 1
ATOM 840 N N . ASP A 1 114 ? -9.123 5.059 4.553 1.00 91.50 114 ASP A N 1
ATOM 841 C CA . ASP A 1 114 ? -9.346 5.356 3.137 1.00 91.50 114 ASP A CA 1
ATOM 842 C C . ASP A 1 114 ? -9.592 6.847 2.890 1.00 91.50 114 ASP A C 1
ATOM 844 O O . ASP A 1 114 ? -9.104 7.388 1.896 1.00 91.50 114 ASP A O 1
ATOM 848 N N . SER A 1 115 ? -10.250 7.545 3.824 1.00 92.25 115 SER A N 1
ATOM 849 C CA . SER A 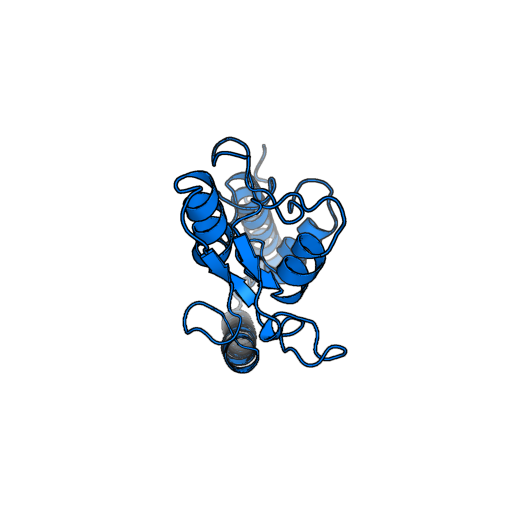1 115 ? -10.458 8.997 3.721 1.00 92.25 115 SER A CA 1
ATOM 850 C C . SER A 1 115 ? -9.154 9.802 3.670 1.00 92.25 115 SER A C 1
ATOM 852 O O . SER A 1 115 ? -9.114 10.856 3.036 1.00 92.25 115 SER A O 1
ATOM 854 N N . LEU A 1 116 ? -8.058 9.291 4.251 1.00 93.44 116 LEU A N 1
ATOM 855 C CA . LEU A 1 116 ? -6.759 9.971 4.230 1.00 93.44 116 LEU A CA 1
ATOM 856 C C . LEU A 1 116 ? -6.206 10.104 2.809 1.00 93.44 116 LEU A C 1
ATOM 858 O O . LEU A 1 116 ? -5.465 11.038 2.532 1.00 93.44 116 LEU A O 1
ATOM 862 N N . ARG A 1 117 ? -6.608 9.238 1.872 1.00 91.19 117 ARG A N 1
ATOM 863 C CA . ARG A 1 117 ? -6.193 9.328 0.461 1.00 91.19 117 ARG A CA 1
ATOM 864 C C . ARG A 1 117 ? -6.690 10.595 -0.228 1.00 91.19 117 ARG A C 1
ATOM 866 O O . ARG A 1 117 ? -6.066 11.038 -1.184 1.00 91.19 117 ARG A O 1
ATOM 873 N N . ALA A 1 118 ? -7.807 11.152 0.239 1.00 92.62 118 ALA A N 1
ATOM 874 C CA . ALA A 1 118 ? -8.379 12.381 -0.302 1.00 92.62 118 ALA A CA 1
ATOM 875 C C . ALA A 1 118 ? -7.732 13.645 0.290 1.00 92.62 118 ALA A C 1
ATOM 877 O O . ALA A 1 118 ? -7.978 14.749 -0.192 1.00 92.62 118 ALA A O 1
ATOM 878 N N . VAL A 1 119 ? -6.911 13.503 1.335 1.00 94.25 119 VAL A N 1
ATOM 879 C CA . VAL A 1 119 ? -6.251 14.621 2.007 1.00 94.25 119 VAL A CA 1
ATOM 880 C C . VAL A 1 119 ? -4.849 14.796 1.429 1.00 94.25 119 VAL A C 1
ATOM 882 O O . VAL A 1 119 ? -4.020 13.884 1.466 1.00 94.25 119 VAL A O 1
ATOM 885 N N . ALA A 1 120 ? -4.569 15.992 0.913 1.00 93.38 120 ALA A N 1
ATOM 886 C CA . ALA A 1 120 ? -3.275 16.316 0.324 1.00 93.38 120 ALA A CA 1
ATOM 887 C C . ALA A 1 120 ? -2.113 16.008 1.291 1.00 93.38 120 ALA A C 1
ATOM 889 O O . ALA A 1 120 ? -2.162 16.336 2.477 1.00 93.38 120 ALA A O 1
ATOM 890 N N . GLY A 1 121 ? -1.069 15.353 0.777 1.00 91.88 121 GLY A N 1
ATOM 891 C CA . GLY A 1 121 ? 0.148 15.019 1.526 1.00 91.88 121 GLY A CA 1
ATOM 892 C C . GLY A 1 121 ? 0.036 13.837 2.499 1.00 91.88 121 GLY A C 1
ATOM 893 O O . GLY A 1 121 ? 1.059 13.373 3.002 1.00 91.88 121 GLY A O 1
ATOM 894 N N . GLN A 1 122 ? -1.162 13.302 2.756 1.00 94.81 122 GLN A N 1
ATOM 895 C CA . GLN A 1 122 ? -1.315 12.129 3.626 1.00 94.81 122 GLN A CA 1
ATOM 896 C C . GLN A 1 122 ? -0.813 10.850 2.956 1.00 94.81 122 GLN A C 1
ATOM 898 O O . GLN A 1 122 ? -0.151 10.042 3.600 1.00 94.81 122 GLN A O 1
ATOM 903 N N . VAL A 1 123 ? -1.075 10.695 1.660 1.00 93.06 123 VAL A N 1
ATOM 904 C CA . VAL A 1 123 ? -0.552 9.603 0.838 1.00 93.06 123 VAL A CA 1
ATOM 905 C C . VAL A 1 123 ? 0.230 10.227 -0.309 1.00 93.06 123 VAL A C 1
ATOM 907 O O . VAL A 1 123 ? -0.339 10.959 -1.118 1.00 93.06 123 VAL A O 1
ATOM 910 N N . ALA A 1 124 ? 1.538 9.981 -0.355 1.00 90.31 124 ALA A N 1
ATOM 911 C CA . ALA A 1 124 ? 2.389 10.553 -1.392 1.00 90.31 124 ALA A CA 1
ATOM 912 C C . ALA A 1 124 ? 2.146 9.877 -2.756 1.00 90.31 124 ALA A C 1
ATOM 914 O O . ALA A 1 124 ? 1.880 8.671 -2.809 1.00 90.31 124 ALA A O 1
ATOM 915 N N . PRO A 1 125 ? 2.255 10.625 -3.869 1.00 86.44 125 PRO A N 1
ATOM 916 C CA . PRO A 1 125 ? 2.246 10.037 -5.200 1.00 86.44 125 PRO A CA 1
ATOM 917 C C . PRO A 1 125 ? 3.521 9.221 -5.450 1.00 86.44 125 PRO A C 1
ATOM 919 O O . PRO A 1 125 ? 4.599 9.533 -4.946 1.00 86.44 125 PRO A O 1
ATOM 922 N N . PHE A 1 126 ? 3.395 8.186 -6.274 1.00 86.62 126 PHE A N 1
ATOM 923 C CA . PHE A 1 126 ? 4.525 7.419 -6.793 1.00 86.62 126 PHE A CA 1
ATOM 924 C C . PHE A 1 126 ? 5.030 8.037 -8.115 1.00 86.62 126 PHE A C 1
ATOM 926 O O . PHE A 1 126 ? 4.196 8.490 -8.904 1.00 86.62 126 PHE A O 1
ATOM 933 N N . PRO A 1 127 ? 6.343 8.007 -8.423 1.00 82.62 127 PRO A N 1
ATOM 934 C CA . PRO A 1 127 ? 7.446 7.476 -7.626 1.00 82.62 127 PRO A CA 1
ATOM 935 C C . PRO A 1 127 ? 8.021 8.529 -6.680 1.00 82.62 127 PRO A C 1
ATOM 937 O O . PRO A 1 127 ? 8.198 9.682 -7.061 1.00 82.62 127 PRO A O 1
ATOM 940 N N . ASN A 1 128 ? 8.400 8.109 -5.475 1.00 81.81 128 ASN A N 1
ATOM 941 C CA . ASN A 1 128 ? 9.141 8.958 -4.548 1.00 81.81 128 ASN A CA 1
ATOM 942 C C . ASN A 1 128 ? 10.471 8.298 -4.161 1.00 81.81 128 ASN A C 1
ATOM 944 O O . ASN A 1 128 ? 10.598 7.687 -3.104 1.00 81.81 128 ASN A O 1
ATOM 948 N N . THR A 1 129 ? 11.448 8.357 -5.069 1.00 76.00 129 THR A N 1
ATOM 949 C CA . THR A 1 129 ? 12.727 7.633 -4.939 1.00 76.00 129 THR A CA 1
ATOM 950 C C . THR A 1 129 ? 13.823 8.417 -4.222 1.00 76.00 129 THR A C 1
ATOM 952 O O . THR A 1 129 ? 14.860 7.846 -3.910 1.00 76.00 129 THR A O 1
ATOM 955 N N . ALA A 1 130 ? 13.633 9.720 -3.999 1.00 72.00 130 ALA A N 1
ATOM 956 C CA . ALA A 1 130 ? 14.668 10.616 -3.474 1.00 72.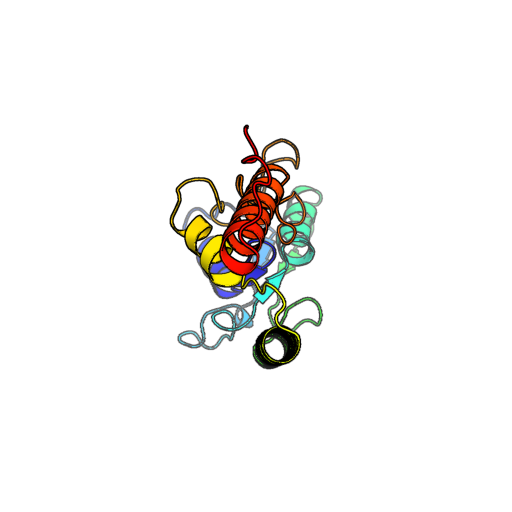00 130 ALA A CA 1
ATOM 957 C C . ALA A 1 130 ? 14.510 10.933 -1.978 1.00 72.00 130 ALA A C 1
ATOM 959 O O . ALA A 1 130 ? 15.354 11.610 -1.394 1.00 72.00 130 ALA A O 1
ATOM 960 N N . VAL A 1 131 ? 13.422 10.482 -1.353 1.00 79.31 131 VAL A N 1
ATOM 961 C CA . VAL A 1 131 ? 13.069 10.884 0.008 1.00 79.31 131 VAL A CA 1
ATOM 962 C C . VAL A 1 131 ? 13.481 9.800 0.996 1.00 79.31 131 VAL A C 1
ATOM 964 O O . VAL A 1 131 ? 12.989 8.674 0.962 1.00 79.31 131 VAL A O 1
ATOM 967 N N . ALA A 1 132 ? 14.390 10.159 1.903 1.00 84.12 132 ALA A N 1
ATOM 968 C CA . ALA A 1 132 ? 14.746 9.314 3.031 1.00 84.12 132 ALA A CA 1
ATOM 969 C C . ALA A 1 132 ? 13.541 9.097 3.956 1.00 84.12 132 ALA A C 1
ATOM 971 O O . ALA A 1 132 ? 12.613 9.900 4.010 1.00 84.12 132 ALA A O 1
ATOM 972 N N . CYS A 1 133 ? 13.613 8.043 4.758 1.00 85.75 133 CYS A N 1
ATOM 973 C CA . CYS A 1 133 ? 12.621 7.667 5.763 1.00 85.75 133 CYS A CA 1
ATOM 974 C C . CYS A 1 133 ? 12.112 8.843 6.625 1.00 85.75 133 CYS A C 1
ATOM 976 O O . CYS A 1 133 ? 10.911 8.995 6.844 1.00 85.75 133 CYS A O 1
ATOM 978 N N . SER A 1 134 ? 13.027 9.717 7.060 1.00 86.62 134 SER A N 1
ATOM 979 C CA . SER A 1 134 ? 12.737 10.918 7.856 1.00 86.62 134 SER A CA 1
ATOM 980 C C . SER A 1 134 ? 11.880 11.961 7.128 1.00 86.62 134 SER A C 1
ATOM 982 O O . SER A 1 134 ? 11.239 12.781 7.777 1.00 86.62 134 SER A O 1
ATOM 984 N N . GLY A 1 135 ? 11.840 11.925 5.796 1.00 87.06 135 GLY A N 1
ATOM 985 C CA . GLY A 1 135 ? 11.055 12.822 4.953 1.00 87.06 135 GL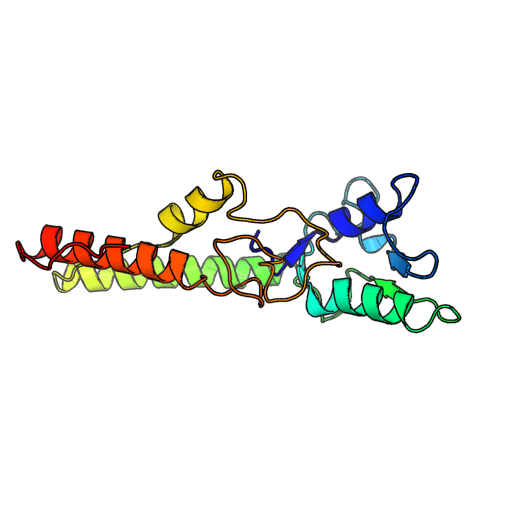Y A CA 1
ATOM 986 C C . GLY A 1 135 ? 9.663 12.300 4.586 1.00 87.06 135 GLY A C 1
ATOM 987 O O . GLY A 1 135 ? 9.007 12.913 3.753 1.00 87.06 135 GLY A O 1
ATOM 988 N N . SER A 1 136 ? 9.195 11.197 5.187 1.00 90.44 136 SER A N 1
ATOM 989 C CA . SER A 1 136 ? 7.872 10.600 4.914 1.00 90.44 136 SER A CA 1
ATOM 990 C C . SER A 1 136 ? 7.651 10.275 3.424 1.00 90.44 136 SER A C 1
ATOM 992 O O . SER A 1 136 ? 6.750 10.834 2.793 1.00 90.44 136 SER A O 1
ATOM 994 N N . PRO A 1 137 ? 8.438 9.353 2.832 1.00 90.31 137 PRO A N 1
ATOM 995 C CA . PRO A 1 137 ? 8.399 9.077 1.392 1.00 90.31 137 PRO A CA 1
ATOM 996 C C . PRO A 1 137 ? 7.024 8.608 0.893 1.00 90.31 137 PRO A C 1
ATOM 998 O O . PRO A 1 137 ? 6.694 8.792 -0.277 1.00 90.31 137 PRO A O 1
ATOM 1001 N N . PHE A 1 138 ? 6.202 8.058 1.789 1.00 92.88 138 PHE A N 1
ATOM 1002 C CA . PHE A 1 138 ? 4.859 7.551 1.505 1.00 92.88 138 PHE A CA 1
ATOM 1003 C C . PHE A 1 138 ? 3.729 8.489 1.959 1.00 92.88 138 PHE A C 1
ATOM 1005 O O . PHE A 1 138 ? 2.552 8.139 1.848 1.00 92.88 138 PHE A O 1
ATOM 1012 N N . GLY A 1 139 ? 4.070 9.700 2.404 1.00 93.31 139 GLY A N 1
ATOM 1013 C CA . GLY A 1 139 ? 3.140 10.682 2.955 1.00 93.31 139 GLY A CA 1
ATOM 1014 C C . GLY A 1 139 ? 3.005 10.585 4.473 1.00 93.31 139 GLY A C 1
ATOM 1015 O O . GLY A 1 139 ? 3.551 9.692 5.117 1.00 93.31 139 GLY A O 1
ATOM 1016 N N . LEU A 1 140 ? 2.279 11.538 5.057 1.00 94.44 140 LEU A N 1
ATOM 1017 C CA . LEU A 1 140 ? 2.179 11.699 6.512 1.00 94.44 140 LEU A CA 1
ATOM 1018 C C . LEU A 1 140 ? 1.336 10.613 7.201 1.00 94.44 140 LEU A C 1
ATOM 1020 O O . LEU A 1 140 ? 1.439 10.436 8.419 1.00 94.44 140 LEU A O 1
ATOM 1024 N N . ALA A 1 141 ? 0.504 9.886 6.450 1.00 95.50 141 ALA A N 1
ATOM 1025 C CA . ALA A 1 141 ? -0.393 8.885 7.016 1.00 95.50 141 ALA A CA 1
ATOM 1026 C C . ALA A 1 141 ? 0.294 7.546 7.315 1.00 95.50 141 ALA A C 1
ATOM 1028 O O . ALA A 1 141 ? -0.224 6.758 8.113 1.00 95.50 141 ALA A O 1
ATOM 1029 N N . LEU A 1 142 ? 1.431 7.269 6.682 1.00 94.06 142 LEU A N 1
ATOM 1030 C CA . LEU A 1 142 ? 2.080 5.962 6.700 1.00 94.06 142 LEU A CA 1
ATOM 1031 C C . LEU A 1 142 ? 3.509 6.071 7.218 1.00 94.06 142 LEU A C 1
ATOM 1033 O O . LEU A 1 142 ? 4.148 7.118 7.138 1.00 94.06 142 LEU A O 1
ATOM 1037 N N . SER A 1 143 ? 4.000 4.975 7.777 1.00 93.19 143 SER A N 1
ATOM 1038 C CA . SER A 1 143 ? 5.398 4.824 8.134 1.00 93.19 143 SER A CA 1
ATOM 1039 C C . SER A 1 143 ? 6.260 4.675 6.871 1.00 93.19 143 SER A C 1
ATOM 1041 O O . SER A 1 143 ? 5.797 4.609 5.730 1.00 93.19 143 SER A O 1
ATOM 1043 N N . CYS A 1 144 ? 7.556 4.561 7.109 1.00 91.38 144 CYS A N 1
ATOM 1044 C CA . CYS A 1 144 ? 8.590 4.352 6.110 1.00 91.38 144 CYS A CA 1
ATOM 1045 C C . CYS A 1 144 ? 8.578 2.975 5.432 1.00 91.38 144 CYS A C 1
ATOM 1047 O O . CYS A 1 144 ? 9.343 2.751 4.503 1.00 91.38 144 CYS A O 1
ATOM 1049 N N . ASP A 1 145 ? 7.727 2.052 5.871 1.00 90.44 145 ASP A N 1
ATOM 1050 C CA . ASP A 1 145 ? 7.496 0.800 5.151 1.00 90.44 145 ASP A CA 1
ATOM 1051 C C . ASP A 1 145 ? 6.295 0.889 4.200 1.00 90.44 145 ASP A C 1
ATOM 1053 O O . ASP A 1 145 ? 6.028 -0.065 3.487 1.00 90.44 145 ASP A O 1
ATOM 1057 N N . GLY A 1 146 ? 5.554 2.003 4.160 1.00 91.06 146 GLY A N 1
ATOM 1058 C CA . GLY A 1 146 ? 4.448 2.190 3.216 1.00 91.06 146 GLY A CA 1
ATOM 1059 C C . GLY A 1 146 ? 3.211 1.311 3.464 1.00 91.06 146 GLY A C 1
ATOM 1060 O O . GLY A 1 146 ? 2.298 1.316 2.628 1.00 91.06 146 GLY A O 1
ATOM 1061 N N . VAL A 1 147 ? 3.157 0.587 4.590 1.00 92.75 147 VAL A N 1
ATOM 1062 C CA . VAL A 1 147 ? 2.025 -0.248 5.029 1.00 92.75 147 VAL A CA 1
ATOM 1063 C C . VAL A 1 147 ? 1.501 0.205 6.389 1.00 92.75 147 VAL A C 1
ATOM 1065 O O . VAL A 1 147 ? 0.294 0.395 6.547 1.00 92.75 147 VAL A O 1
ATOM 1068 N N . HIS A 1 148 ? 2.381 0.377 7.378 1.00 94.38 148 HIS A N 1
ATOM 1069 C CA . HIS A 1 148 ? 1.963 0.667 8.744 1.00 94.38 148 HIS A CA 1
ATOM 1070 C C . HIS A 1 148 ? 1.491 2.119 8.890 1.00 94.38 148 HIS A C 1
ATOM 1072 O O . HIS A 1 148 ? 2.095 3.029 8.318 1.00 94.38 148 HIS A O 1
ATOM 1078 N N . PRO A 1 149 ? 0.446 2.381 9.697 1.00 94.81 149 PRO A N 1
ATOM 1079 C CA . PRO A 1 149 ? 0.068 3.740 10.061 1.00 94.81 149 PRO A CA 1
ATOM 1080 C C . PRO A 1 149 ? 1.226 4.486 10.736 1.00 94.81 149 PRO A C 1
ATOM 1082 O O . PRO A 1 149 ? 1.894 3.942 11.618 1.00 94.81 149 PRO A O 1
ATOM 1085 N N . SER A 1 150 ? 1.432 5.753 10.370 1.00 94.94 150 SER A N 1
ATOM 1086 C CA . SER A 1 150 ? 2.358 6.638 11.087 1.00 94.94 150 SER A CA 1
ATOM 1087 C C . SER A 1 150 ? 1.880 6.890 12.523 1.00 94.94 150 SER A C 1
ATOM 1089 O O . SER A 1 150 ? 0.721 6.642 12.860 1.00 94.94 150 SER A O 1
ATOM 1091 N N . THR A 1 151 ? 2.730 7.471 13.374 1.00 94.06 151 THR A N 1
ATOM 1092 C CA . THR A 1 151 ? 2.331 7.895 14.730 1.00 94.06 151 THR A CA 1
ATOM 1093 C C . THR A 1 151 ? 1.087 8.791 14.716 1.00 94.06 151 THR A C 1
ATOM 1095 O O . THR A 1 151 ? 0.206 8.641 15.563 1.00 94.06 151 THR A O 1
ATOM 1098 N N . ALA A 1 152 ? 0.974 9.699 13.741 1.00 93.69 152 ALA A N 1
ATOM 1099 C CA . ALA A 1 152 ? -0.187 10.576 13.610 1.00 93.69 152 ALA A CA 1
ATOM 1100 C C . ALA A 1 152 ? -1.463 9.784 13.273 1.00 93.69 152 ALA A C 1
ATOM 1102 O O . ALA A 1 152 ? -2.516 10.013 13.875 1.00 93.69 152 ALA A O 1
ATOM 1103 N N . THR A 1 153 ? -1.366 8.802 12.376 1.00 95.62 153 THR A N 1
ATOM 1104 C CA . THR A 1 153 ? -2.501 7.940 12.020 1.00 95.62 153 THR A CA 1
ATOM 1105 C C . THR A 1 153 ? -2.867 6.973 13.143 1.00 95.62 153 THR A C 1
ATOM 1107 O O . THR A 1 153 ? -4.051 6.757 13.389 1.00 95.62 153 THR A O 1
ATOM 1110 N N . GLN A 1 154 ? -1.896 6.458 13.904 1.00 96.00 154 GLN A N 1
ATOM 1111 C CA . GLN A 1 154 ? -2.178 5.676 15.114 1.00 96.00 154 GLN A CA 1
ATOM 1112 C C . GLN A 1 154 ? -2.964 6.501 16.142 1.00 96.00 154 GLN A C 1
ATOM 1114 O O . GLN A 1 154 ? -3.946 6.018 16.705 1.00 96.00 154 GLN A O 1
ATOM 1119 N N . ARG A 1 155 ? -2.618 7.785 16.331 1.00 95.44 155 ARG A N 1
ATOM 1120 C CA . ARG A 1 155 ? -3.415 8.697 17.174 1.00 95.44 155 ARG A CA 1
ATOM 1121 C C . ARG A 1 155 ? -4.832 8.886 16.634 1.00 95.44 155 ARG A C 1
ATOM 1123 O O . ARG A 1 155 ? -5.772 8.946 17.422 1.00 95.44 155 ARG A O 1
ATOM 1130 N N . LEU A 1 156 ? -5.013 8.967 15.314 1.00 94.56 156 LEU A N 1
ATOM 1131 C CA . LEU A 1 156 ? -6.344 9.033 14.702 1.00 94.56 156 LEU A CA 1
ATOM 1132 C C . LEU A 1 156 ? -7.166 7.764 14.981 1.00 94.56 156 LEU A C 1
ATOM 1134 O O . LEU A 1 156 ? -8.329 7.874 15.370 1.00 94.56 156 LEU A O 1
ATOM 1138 N N . ILE A 1 157 ? -6.568 6.578 14.843 1.00 95.38 157 ILE A N 1
ATOM 1139 C CA . ILE A 1 157 ? -7.218 5.300 15.174 1.00 95.38 157 ILE A CA 1
ATOM 1140 C C . ILE A 1 157 ? -7.611 5.279 16.657 1.00 95.38 157 ILE A C 1
ATOM 1142 O O . ILE A 1 157 ? -8.761 4.991 16.986 1.00 95.38 157 ILE A O 1
ATOM 1146 N N . ALA A 1 158 ? -6.705 5.677 17.553 1.00 96.00 158 ALA A N 1
ATOM 1147 C CA . ALA A 1 158 ? -6.982 5.745 18.985 1.00 96.00 158 ALA A CA 1
ATOM 1148 C C . ALA A 1 158 ? -8.145 6.704 19.312 1.00 96.00 158 ALA A C 1
ATOM 1150 O O . ALA A 1 158 ? -9.008 6.373 20.126 1.00 96.00 158 ALA A O 1
ATOM 1151 N N . LYS A 1 159 ? -8.244 7.853 18.623 1.00 95.12 159 LYS A N 1
ATOM 1152 C CA . LYS A 1 159 ? -9.396 8.767 18.753 1.00 95.12 159 LYS A CA 1
ATOM 1153 C C . LYS A 1 159 ? -10.707 8.076 18.382 1.00 95.12 159 LYS A C 1
ATOM 1155 O O . LYS A 1 159 ? -11.695 8.233 19.095 1.00 95.12 159 LYS A O 1
ATOM 1160 N N . LYS A 1 160 ? -10.722 7.296 17.294 1.00 95.31 160 LYS A N 1
ATOM 1161 C CA . LYS A 1 160 ? -11.907 6.530 16.871 1.00 95.31 160 LYS A CA 1
ATOM 1162 C C . LYS A 1 160 ? -12.286 5.444 17.878 1.00 95.31 160 LYS A C 1
ATOM 1164 O O . LYS A 1 160 ? -13.472 5.268 18.140 1.00 95.31 160 LYS A O 1
ATOM 1169 N N . ILE A 1 161 ? -11.303 4.780 18.485 1.00 96.19 161 ILE A N 1
ATOM 1170 C CA . ILE A 1 161 ? -11.529 3.796 19.554 1.00 96.19 161 ILE A CA 1
ATOM 1171 C C . ILE A 1 161 ? -12.187 4.460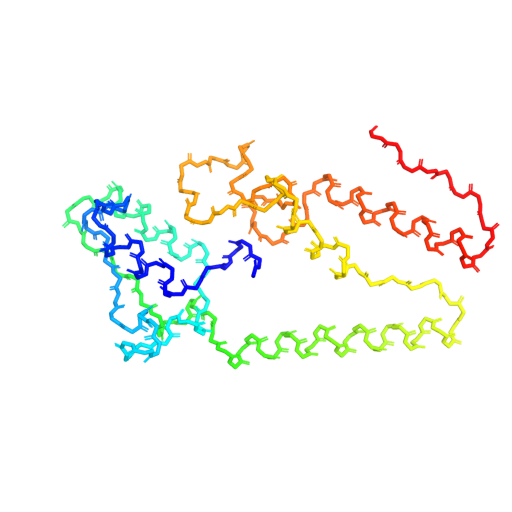 20.769 1.00 96.19 161 ILE A C 1
ATOM 1173 O O . ILE A 1 161 ? -13.237 4.001 21.212 1.00 96.19 161 ILE A O 1
ATOM 1177 N N . VAL A 1 162 ? -11.627 5.567 21.270 1.00 96.81 162 VAL A N 1
ATOM 1178 C CA . VAL A 1 162 ? -12.194 6.310 22.412 1.00 96.81 162 VAL A CA 1
ATOM 1179 C C . VAL A 1 162 ? -13.634 6.744 22.130 1.00 96.81 162 VAL A C 1
ATOM 1181 O O . VAL A 1 162 ? -14.512 6.550 22.969 1.00 96.81 162 VAL A O 1
ATOM 1184 N N . GLN A 1 163 ? -13.899 7.270 20.930 1.00 94.94 163 GLN A N 1
ATOM 1185 C CA . GLN A 1 163 ? -15.248 7.657 20.506 1.00 94.94 163 GLN A CA 1
ATOM 1186 C C . GLN A 1 163 ? -16.221 6.470 20.525 1.00 94.94 163 GLN A C 1
ATOM 1188 O O . GLN A 1 163 ? -17.324 6.599 21.053 1.00 94.94 163 GLN A O 1
ATOM 1193 N N . ALA A 1 164 ? -15.814 5.314 19.995 1.00 96.06 164 ALA A N 1
ATOM 1194 C CA . ALA A 1 164 ? -16.649 4.117 19.971 1.00 96.06 164 ALA A CA 1
ATOM 1195 C C . ALA A 1 164 ? -16.933 3.568 21.379 1.00 96.06 164 ALA A C 1
ATOM 1197 O O . ALA A 1 164 ? -18.066 3.184 21.666 1.00 96.06 164 ALA A O 1
ATOM 1198 N N . ILE A 1 165 ? -15.935 3.569 22.270 1.00 97.31 165 ILE A N 1
ATOM 1199 C CA . ILE A 1 165 ? -16.087 3.128 23.665 1.00 97.31 165 ILE A CA 1
ATOM 1200 C C . ILE A 1 165 ? -17.054 4.050 24.414 1.00 97.31 165 ILE A C 1
ATOM 1202 O O . ILE A 1 165 ? -18.022 3.568 25.002 1.00 97.31 165 ILE A O 1
ATOM 1206 N N . ASN A 1 166 ? -16.842 5.368 24.354 1.00 97.44 166 ASN A N 1
ATOM 1207 C CA . ASN A 1 166 ? -17.719 6.331 25.023 1.00 97.44 166 ASN A CA 1
ATOM 1208 C C . ASN A 1 166 ? -19.163 6.225 24.505 1.00 97.44 166 ASN A C 1
ATOM 1210 O O . ASN A 1 166 ? -20.095 6.204 25.305 1.00 97.44 166 ASN A O 1
ATOM 1214 N N . ALA A 1 167 ? -19.353 6.072 23.189 1.00 96.19 167 ALA A N 1
ATOM 1215 C CA . ALA A 1 167 ? -20.677 5.905 22.592 1.00 96.19 167 ALA A CA 1
ATOM 1216 C C . ALA A 1 167 ? -21.360 4.585 22.991 1.00 96.19 167 ALA A C 1
ATOM 1218 O O . ALA A 1 167 ? -22.564 4.568 23.234 1.00 96.19 167 ALA A O 1
ATOM 1219 N N . LYS A 1 168 ? -20.614 3.475 23.063 1.00 97.25 168 LYS A N 1
ATOM 1220 C CA . LYS A 1 168 ? -21.173 2.151 23.374 1.00 97.25 168 LYS A CA 1
ATOM 1221 C C . LYS A 1 168 ? -21.519 1.985 24.852 1.00 97.25 168 LYS A C 1
ATOM 1223 O O . LYS A 1 168 ? -22.524 1.352 25.162 1.00 97.25 168 LYS A O 1
ATOM 1228 N N . TYR A 1 169 ? -20.674 2.502 25.741 1.00 97.38 169 TYR A N 1
ATOM 1229 C CA . TYR A 1 169 ? -20.744 2.204 27.174 1.00 97.38 169 TYR A CA 1
ATOM 1230 C C . TYR A 1 169 ? -21.112 3.412 28.044 1.00 97.38 169 TYR A C 1
ATOM 1232 O O . TYR A 1 169 ? -21.101 3.294 29.265 1.00 97.38 169 TYR A O 1
ATOM 1240 N N . GLY A 1 170 ? -21.378 4.584 27.454 1.00 96.81 170 GLY A N 1
ATOM 1241 C CA . GLY A 1 170 ? -21.644 5.813 28.215 1.00 96.81 170 GLY A CA 1
ATOM 1242 C C . GLY A 1 170 ? -20.455 6.266 29.071 1.00 96.81 170 GLY A C 1
ATOM 1243 O O . GLY A 1 170 ? -20.630 6.958 30.069 1.00 96.81 170 GLY A O 1
ATOM 1244 N N . SER A 1 171 ? -19.245 5.830 28.715 1.00 96.88 171 SER A N 1
ATOM 1245 C CA . SER A 1 171 ? -18.015 6.186 29.423 1.00 96.88 171 SER A CA 1
ATOM 1246 C C . SER A 1 171 ? -17.596 7.632 29.140 1.00 96.88 171 SER A C 1
ATOM 1248 O O . SER A 1 171 ? -18.018 8.240 28.156 1.00 96.88 171 SER A O 1
ATOM 1250 N N . ALA A 1 172 ? -16.716 8.165 29.990 1.00 96.81 172 ALA A N 1
ATOM 1251 C CA . ALA A 1 172 ? -16.159 9.513 29.873 1.00 96.81 172 ALA A CA 1
ATOM 1252 C C . ALA A 1 172 ? -14.633 9.482 29.685 1.00 96.81 172 ALA A C 1
ATOM 1254 O O . ALA A 1 172 ? -13.899 10.211 30.353 1.00 96.81 172 ALA A O 1
ATOM 1255 N N . ILE A 1 173 ? -14.133 8.610 28.800 1.00 97.25 173 ILE A N 1
ATOM 1256 C CA . ILE A 1 173 ? -12.699 8.578 28.489 1.00 97.25 173 ILE A CA 1
ATOM 1257 C C . ILE A 1 173 ? -12.322 9.911 27.822 1.00 97.25 173 ILE A C 1
ATOM 1259 O O . ILE A 1 173 ? -12.966 10.278 26.830 1.00 97.25 173 ILE A O 1
ATOM 1263 N N . PRO A 1 174 ? -11.301 10.631 28.327 1.00 96.94 174 PRO A N 1
ATOM 1264 C CA . PRO A 1 174 ? -10.887 11.907 27.759 1.00 96.94 174 PRO A CA 1
ATOM 1265 C C . PRO A 1 174 ? -10.508 11.808 26.281 1.00 96.94 174 PRO A C 1
ATOM 1267 O O . PRO A 1 174 ? -9.940 10.814 25.821 1.00 96.94 174 PRO A O 1
ATOM 1270 N N . ALA A 1 175 ? -10.791 12.873 25.532 1.00 93.44 175 ALA A N 1
ATOM 1271 C CA . ALA A 1 175 ? -10.368 12.973 24.144 1.00 93.44 175 ALA A CA 1
ATOM 1272 C C . ALA A 1 175 ? -8.836 13.019 24.043 1.00 93.44 175 ALA A C 1
ATOM 1274 O O . ALA A 1 175 ? -8.166 13.699 24.816 1.00 93.44 175 ALA A O 1
ATOM 1275 N N . ILE A 1 176 ? -8.284 12.334 23.042 1.00 91.56 176 ILE A N 1
ATOM 1276 C CA . ILE A 1 176 ? -6.847 12.371 22.755 1.00 91.56 176 ILE A CA 1
ATOM 1277 C C . ILE A 1 176 ? -6.519 13.707 22.079 1.00 91.56 176 ILE A C 1
ATOM 1279 O O . ILE A 1 176 ? -7.011 13.989 20.981 1.00 91.56 176 ILE A O 1
ATOM 1283 N N . THR A 1 177 ? -5.687 14.524 22.718 1.00 84.19 177 THR A N 1
ATOM 1284 C CA . THR A 1 177 ? -5.204 15.807 22.184 1.00 84.19 177 THR A CA 1
ATOM 1285 C C . THR A 1 177 ? -3.900 15.633 21.386 1.00 84.19 177 THR A C 1
ATOM 1287 O O . THR A 1 177 ? -3.285 14.567 21.473 1.00 84.19 177 THR A O 1
ATOM 1290 N N . PRO A 1 178 ? -3.523 16.609 20.533 1.00 67.25 178 PRO A N 1
ATOM 1291 C CA . PRO A 1 178 ? -2.269 16.582 19.772 1.00 67.25 178 PRO A CA 1
ATOM 1292 C C . PRO A 1 178 ? -1.015 16.385 20.625 1.00 67.25 178 PRO A C 1
ATOM 1294 O O . PRO A 1 178 ? -0.983 16.942 21.745 1.00 67.25 178 PRO A O 1
#

Radius of gyration: 20.15 Å; chains: 1; bounding box: 51×31×55 Å

Secondary structure (DSSP, 8-state):
--TTEEEHHHHHHHHHSSSPSS-TTEEE-GGGS-GGGT--TTT-EEEHHHHHHHHHHHHH-TTS-EEE-TTSTTSBPHHHHHHHHHHHHHHHHHHHHHHHHHT------HHHHHHGGGSTTTSPPSP--S--GGG-TT-TTB-TTSSSBPHHHHHHHHHHHHHHHHHHH---PPPPP-

Foldseek 3Di:
DQPQWDFLQVVVVLVPPVPRPAQPLEEEDQLLHPVVSVHPRVFKIAGCCVNLVQSVVCVVCVPHHGYHYRPDPRIDGNVNVVVVVVVVVVVLVVVVVVCVVVLHQDDDCVVVLVVLVVPPQQADDPDQNPDDQVRPSGGQQAHPSSPHGDPVVVLVVVQVVVVRCCVSPVDDDDGDDD

pLDDT: mean 94.21, std 5.19, range [63.84, 98.5]

Sequence (178 aa):
GIPFFSQGQTYFAIKNTPPSPFPANFTVAANCAPRGLGGVGDSVLVPFPYGLGLIGLAQANPANTYTLDCSVPQVMVPRELAVFAKAALDFNAFDSTQAAARGWAWINPNPTLDSLRAVAGQVAPFPNTAVACSGSPFGLALSCDGVHPSTATQRLIAKKIVQAINAKYGSAIPAITP